Protein AF-A0A924X8D5-F1 (afdb_monomer_lite)

Secondary structure (DSSP, 8-state):
--HHHHT--HHHHHHHHHHHHHHHHHTTTTSSSSBTTB-EEEEEEEEEEEESS---TT-EEEEEEEE-TTS-EEEEEEEEEEEEEEEEE-SS-EEEEEEEEPPPGGG--S--TT-PPPPHHHHHHHHHHHHHHHHGGG--EEEE-TTT-SHHHHHHHHHHT-EE-

Sequence (165 aa):
MADVLDGLDVTTLRDQLSAIIHKAERNKAFRDDTYGTFRVAAIDGWEPFCTYERHCDGCLTRTVKRAADDGTTERVTQYYHRFVVAFLIAPTVDMVLAIEPILSADLRDDDVAEGRHEGELTAALRLIDQLHERYGGLIDALALDGLNACGPVLTKLTAYGYGGF

Foldseek 3Di:
DVVVVVPDDPVVVLVVLLVVVVVCVVVVVCVQFDPHPAKEKEKDKDWPDKDQPDDDQFWDWDWDWDQDPVRDTDTGIMTTWMWIWIWIRTPPDTGTNDIFTFGQLVPDPDPPVPNHTGDPQVRVLVVLVVCCVRPNVVHQAYEYDPVCPDDVNVVSCVVSNHHYD

Radius of gyration: 18.8 Å; chains: 1; bounding box: 47×32×53 Å

pLDDT: mean 87.64, std 10.48, range [45.31, 96.81]

Structure (mmCIF, N/CA/C/O backbone):
data_AF-A0A924X8D5-F1
#
_entry.id   AF-A0A924X8D5-F1
#
loop_
_atom_site.group_PDB
_atom_site.id
_atom_site.type_symbol
_atom_site.label_atom_id
_atom_site.label_alt_id
_atom_site.label_comp_id
_atom_site.label_asym_id
_atom_site.label_entity_id
_atom_site.label_seq_id
_atom_site.pdbx_PDB_ins_code
_atom_site.Cartn_x
_atom_site.Cartn_y
_atom_site.Cartn_z
_atom_site.occupancy
_atom_site.B_iso_or_equiv
_atom_site.auth_seq_id
_atom_site.auth_comp_id
_atom_site.auth_asym_id
_atom_site.auth_atom_id
_atom_site.pdbx_PDB_model_num
ATOM 1 N N . MET A 1 1 ? -26.492 -11.657 -3.256 1.00 45.31 1 MET A N 1
ATOM 2 C CA . MET A 1 1 ? -25.404 -10.832 -3.830 1.00 45.31 1 MET A CA 1
ATOM 3 C C . MET A 1 1 ? -24.149 -10.806 -2.951 1.00 45.31 1 MET A C 1
ATOM 5 O O . MET A 1 1 ? -23.120 -10.422 -3.477 1.00 45.31 1 MET A O 1
ATOM 9 N N . ALA A 1 2 ? -24.206 -11.239 -1.677 1.00 54.25 2 ALA A N 1
ATOM 10 C CA . ALA A 1 2 ? -23.025 -11.388 -0.813 1.00 54.25 2 ALA A CA 1
ATOM 11 C C . ALA A 1 2 ? -22.141 -12.599 -1.205 1.00 54.25 2 ALA A C 1
ATOM 13 O O . ALA A 1 2 ? -20.963 -12.410 -1.470 1.00 54.25 2 ALA A O 1
ATOM 14 N N . ASP A 1 3 ? -22.735 -13.780 -1.436 1.00 55.56 3 ASP A N 1
ATOM 15 C CA . ASP A 1 3 ? -21.996 -15.030 -1.745 1.00 55.56 3 ASP A CA 1
ATOM 16 C C . ASP A 1 3 ? -21.039 -14.979 -2.948 1.00 55.56 3 ASP A C 1
ATOM 18 O O . ASP A 1 3 ? -20.082 -15.743 -3.020 1.00 55.56 3 ASP A O 1
ATOM 22 N N . VAL A 1 4 ? -21.301 -14.119 -3.937 1.00 61.53 4 VAL A N 1
ATOM 23 C CA . VAL A 1 4 ? -20.481 -14.069 -5.160 1.00 61.53 4 VAL A CA 1
ATOM 24 C C . VAL A 1 4 ? -19.165 -13.331 -4.915 1.00 61.53 4 VAL A C 1
ATOM 26 O O . VAL A 1 4 ? -18.162 -13.655 -5.544 1.00 61.53 4 VAL A O 1
ATOM 29 N N . LEU A 1 5 ? -19.164 -12.343 -4.015 1.00 60.97 5 LEU A N 1
ATOM 30 C CA . LEU A 1 5 ? -17.964 -11.569 -3.701 1.00 60.97 5 LEU A CA 1
ATOM 31 C C . LEU A 1 5 ? -17.102 -12.261 -2.641 1.00 60.97 5 LEU A C 1
ATOM 33 O O . LEU A 1 5 ? -15.883 -12.158 -2.713 1.00 60.97 5 LEU A O 1
ATOM 37 N N . ASP A 1 6 ? -17.711 -13.031 -1.734 1.00 66.31 6 ASP A N 1
ATOM 38 C CA . ASP A 1 6 ? -16.991 -13.773 -0.687 1.00 66.31 6 ASP A CA 1
ATOM 39 C C . ASP A 1 6 ? -16.108 -14.905 -1.253 1.00 66.31 6 ASP A C 1
ATOM 41 O O . ASP A 1 6 ? -15.152 -15.332 -0.611 1.00 66.31 6 ASP A O 1
ATOM 45 N N . GLY A 1 7 ? -16.396 -15.376 -2.474 1.00 69.31 7 GLY A N 1
ATOM 46 C CA . GLY A 1 7 ? -15.599 -16.383 -3.183 1.00 69.31 7 GLY A CA 1
ATOM 47 C C . GLY A 1 7 ? -14.499 -15.824 -4.096 1.00 69.31 7 GLY A C 1
ATOM 48 O O . GLY A 1 7 ? -13.818 -16.608 -4.760 1.00 69.31 7 GLY A O 1
ATOM 49 N N . LEU A 1 8 ? -14.340 -14.498 -4.191 1.00 74.25 8 LEU A N 1
ATOM 50 C CA . LEU A 1 8 ? -13.301 -13.895 -5.028 1.00 74.25 8 LEU A CA 1
ATOM 51 C C . LEU A 1 8 ? -11.934 -14.011 -4.354 1.00 74.25 8 LEU A C 1
ATOM 53 O O . LEU A 1 8 ? -11.660 -13.367 -3.345 1.00 74.25 8 LEU A O 1
ATOM 57 N N . ASP A 1 9 ? -11.043 -14.783 -4.970 1.00 83.81 9 ASP A N 1
ATOM 58 C CA . ASP A 1 9 ? -9.637 -14.802 -4.588 1.00 83.81 9 ASP A CA 1
ATOM 59 C C . ASP A 1 9 ? -8.932 -13.525 -5.073 1.00 83.81 9 ASP A C 1
ATOM 61 O O . ASP A 1 9 ? -8.778 -13.268 -6.273 1.00 83.81 9 ASP A O 1
ATOM 65 N N . VAL A 1 10 ? -8.473 -12.727 -4.110 1.00 83.62 10 VAL A N 1
ATOM 66 C CA . VAL A 1 10 ? -7.745 -11.473 -4.343 1.00 83.62 10 VAL A CA 1
ATOM 67 C C . VAL A 1 10 ? -6.445 -11.720 -5.111 1.00 83.62 10 VAL A C 1
ATOM 69 O O . VAL A 1 10 ? -6.030 -10.870 -5.901 1.00 83.62 10 VAL A O 1
ATOM 72 N N . THR A 1 11 ? -5.815 -12.881 -4.928 1.00 86.44 11 THR A N 1
ATOM 73 C CA . THR A 1 11 ? -4.578 -13.241 -5.635 1.00 86.44 11 THR A CA 1
ATOM 74 C C . THR A 1 11 ? -4.848 -13.392 -7.126 1.00 86.44 11 THR A C 1
ATOM 76 O O . THR A 1 11 ? -4.213 -12.723 -7.941 1.00 86.44 11 THR A O 1
ATOM 79 N N . THR A 1 12 ? -5.882 -14.157 -7.483 1.00 88.75 12 THR A N 1
ATOM 80 C CA . THR A 1 12 ? -6.337 -14.309 -8.869 1.00 88.75 12 THR A CA 1
ATOM 81 C C . THR A 1 12 ? -6.688 -12.963 -9.513 1.00 88.75 12 THR A C 1
ATOM 83 O O . THR A 1 12 ? -6.312 -12.712 -10.659 1.00 88.75 12 THR A O 1
ATOM 86 N N . LEU A 1 13 ? -7.373 -12.065 -8.794 1.00 88.88 13 LEU A N 1
ATOM 87 C CA . LEU A 1 13 ? -7.691 -10.726 -9.310 1.00 88.88 13 LEU A CA 1
ATOM 88 C C . LEU A 1 13 ? -6.431 -9.893 -9.589 1.00 88.88 13 LEU A C 1
ATOM 90 O O . LEU A 1 13 ? -6.349 -9.224 -10.622 1.00 88.88 13 LEU A O 1
ATOM 94 N N . ARG A 1 14 ? -5.433 -9.952 -8.701 1.00 89.94 14 ARG A N 1
ATOM 95 C CA .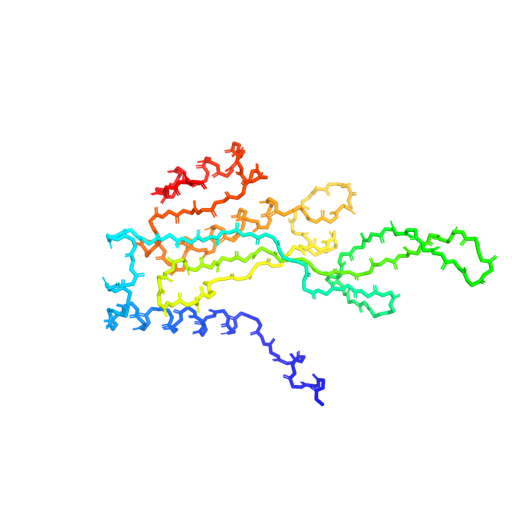 ARG A 1 14 ? -4.142 -9.270 -8.889 1.00 89.94 14 ARG A CA 1
ATOM 96 C C . ARG A 1 14 ? -3.389 -9.807 -10.105 1.00 89.94 14 ARG A C 1
ATOM 98 O O . ARG A 1 14 ? -2.857 -9.017 -10.885 1.00 89.94 14 ARG A O 1
ATOM 105 N N . ASP A 1 15 ? -3.389 -11.120 -10.310 1.00 92.06 15 ASP A N 1
ATOM 106 C CA . ASP A 1 15 ? -2.726 -11.743 -11.460 1.00 92.06 15 ASP A CA 1
ATOM 107 C C . ASP A 1 15 ? -3.412 -11.365 -12.780 1.00 92.06 15 ASP A C 1
ATOM 109 O O . ASP A 1 15 ? -2.749 -11.064 -13.777 1.00 92.06 15 ASP A O 1
ATOM 113 N N . GLN A 1 16 ? -4.746 -11.297 -12.786 1.00 92.62 16 GLN A N 1
ATOM 114 C CA . GLN A 1 16 ? -5.506 -10.828 -13.945 1.00 92.62 16 GLN A CA 1
ATOM 115 C C . GLN A 1 16 ? -5.231 -9.353 -14.260 1.00 92.62 16 GLN A C 1
ATOM 117 O O . GLN A 1 16 ? -5.040 -9.010 -15.431 1.00 92.62 16 GLN A O 1
ATOM 122 N N . LEU A 1 17 ? -5.160 -8.490 -13.242 1.00 92.50 17 LEU A N 1
ATOM 123 C CA . LEU A 1 17 ? -4.793 -7.083 -13.412 1.00 92.50 17 LEU A CA 1
ATOM 124 C C . LEU A 1 17 ? -3.397 -6.949 -14.039 1.00 92.50 17 LEU A C 1
ATOM 126 O O . LEU A 1 17 ? -3.234 -6.259 -15.048 1.00 92.50 17 LEU A O 1
ATOM 130 N N . SER A 1 18 ? -2.412 -7.679 -13.509 1.00 93.12 18 SER A N 1
ATOM 131 C CA . SER A 1 18 ? -1.051 -7.704 -14.057 1.00 93.12 18 SER A CA 1
ATOM 132 C C . SER A 1 18 ? -1.030 -8.183 -15.516 1.00 93.12 18 SER A C 1
ATOM 134 O O . SER A 1 18 ? -0.396 -7.562 -16.376 1.00 93.12 18 SER A O 1
ATOM 136 N N . ALA A 1 19 ? -1.795 -9.228 -15.850 1.00 94.12 19 ALA A N 1
ATOM 137 C CA . ALA A 1 19 ? -1.898 -9.728 -17.220 1.00 94.12 19 ALA A CA 1
ATOM 138 C C . ALA A 1 19 ? -2.475 -8.683 -18.196 1.00 94.12 19 ALA A C 1
ATOM 140 O O . ALA A 1 19 ? -2.010 -8.588 -19.341 1.00 94.12 19 ALA A O 1
ATOM 141 N N . ILE A 1 20 ? -3.458 -7.887 -17.757 1.00 92.94 20 ILE A N 1
ATOM 142 C CA . ILE A 1 20 ? -4.026 -6.776 -18.536 1.00 92.94 20 ILE A CA 1
ATOM 143 C C . ILE A 1 20 ? -2.965 -5.698 -18.777 1.00 92.94 20 ILE A C 1
ATOM 145 O O . ILE A 1 20 ? -2.775 -5.289 -19.925 1.00 92.94 20 ILE A O 1
ATOM 149 N N . ILE A 1 21 ? -2.227 -5.300 -17.740 1.00 91.69 21 ILE A N 1
ATOM 150 C CA . ILE A 1 21 ? -1.170 -4.281 -17.828 1.00 91.69 21 ILE A CA 1
ATOM 151 C C . ILE A 1 21 ? -0.061 -4.722 -18.787 1.00 91.69 21 ILE A C 1
ATOM 153 O O . ILE A 1 21 ? 0.295 -3.991 -19.712 1.00 91.69 21 ILE A O 1
ATOM 157 N N . HIS A 1 22 ? 0.434 -5.956 -18.664 1.00 92.19 22 HIS A N 1
ATOM 158 C CA . HIS A 1 22 ? 1.448 -6.471 -19.587 1.00 92.19 22 HIS A CA 1
ATOM 159 C C . HIS A 1 22 ? 0.943 -6.572 -21.028 1.00 92.19 22 HIS A C 1
ATOM 161 O O . HIS A 1 22 ? 1.712 -6.394 -21.975 1.00 92.19 22 HIS A O 1
ATOM 167 N N . LYS A 1 23 ? -0.345 -6.874 -21.226 1.00 93.06 23 LYS A N 1
ATOM 168 C CA . LYS A 1 23 ? -0.946 -6.864 -22.562 1.00 93.06 23 LYS A CA 1
ATOM 169 C C . LYS A 1 23 ? -1.010 -5.444 -23.129 1.00 93.06 23 LYS A C 1
ATOM 171 O O . LYS A 1 23 ? -0.690 -5.271 -24.303 1.00 93.06 23 LYS A O 1
ATOM 176 N N . ALA A 1 24 ? -1.379 -4.455 -22.317 1.00 89.50 24 ALA A N 1
ATOM 177 C CA . ALA A 1 24 ? -1.373 -3.048 -22.706 1.00 89.50 24 ALA A CA 1
ATOM 178 C C . ALA A 1 24 ? 0.041 -2.579 -23.094 1.00 89.50 24 ALA A C 1
ATOM 180 O O . ALA A 1 24 ? 0.209 -1.979 -24.157 1.00 89.50 24 ALA A O 1
ATOM 181 N N . GLU A 1 25 ? 1.065 -2.969 -22.327 1.00 88.00 25 GLU A N 1
ATOM 182 C CA . GLU A 1 25 ? 2.463 -2.653 -22.647 1.00 88.00 25 GLU A CA 1
ATOM 183 C C . GLU A 1 25 ? 2.912 -3.292 -23.968 1.00 88.00 25 GLU A C 1
ATOM 185 O O . GLU A 1 25 ? 3.448 -2.610 -24.841 1.00 88.00 25 GLU A O 1
ATOM 190 N N . ARG A 1 26 ? 2.626 -4.585 -24.191 1.00 90.31 26 ARG A N 1
ATOM 191 C CA . ARG A 1 26 ? 2.953 -5.255 -25.468 1.00 90.31 26 ARG A CA 1
ATOM 192 C C . ARG A 1 26 ? 2.265 -4.608 -26.670 1.00 90.31 26 ARG A C 1
ATOM 194 O O . ARG A 1 26 ? 2.838 -4.572 -27.758 1.00 90.31 26 ARG A O 1
ATOM 201 N N . ASN A 1 27 ? 1.060 -4.084 -26.468 1.00 90.25 27 ASN A N 1
ATOM 202 C CA . ASN A 1 27 ? 0.307 -3.356 -27.485 1.00 90.25 27 ASN A CA 1
ATOM 203 C C . ASN A 1 27 ? 0.770 -1.901 -27.653 1.00 90.25 27 ASN A C 1
ATOM 205 O O . ASN A 1 27 ? 0.237 -1.206 -28.514 1.00 90.25 27 ASN A O 1
ATOM 209 N N . LYS A 1 28 ? 1.769 -1.457 -26.877 1.00 87.00 28 LYS A N 1
ATOM 210 C CA . LYS A 1 28 ? 2.308 -0.091 -26.876 1.00 87.00 28 LYS A CA 1
ATOM 211 C C . LYS A 1 28 ? 1.263 0.962 -26.505 1.00 87.00 28 LYS A C 1
ATOM 213 O O . LYS A 1 28 ? 1.384 2.105 -26.932 1.00 87.00 28 LYS A O 1
ATOM 218 N N . ALA A 1 29 ? 0.265 0.582 -25.704 1.00 84.81 29 ALA A N 1
ATOM 219 C CA . ALA A 1 29 ? -0.781 1.498 -25.256 1.00 84.81 29 ALA A CA 1
ATOM 220 C C . ALA A 1 29 ? -0.200 2.678 -24.457 1.00 84.81 29 ALA A C 1
ATOM 222 O O . ALA A 1 29 ? -0.708 3.779 -24.550 1.00 84.81 29 ALA A O 1
ATOM 223 N N . PHE A 1 30 ? 0.917 2.475 -23.752 1.00 80.50 30 PHE A N 1
ATOM 224 C CA . PHE A 1 30 ? 1.567 3.508 -22.937 1.00 80.50 30 PHE A CA 1
ATOM 225 C C . PHE A 1 30 ? 2.621 4.335 -23.688 1.00 80.50 30 PHE A C 1
ATOM 227 O O . PHE A 1 30 ? 3.466 4.953 -23.052 1.00 80.50 30 PHE A O 1
ATOM 234 N N . ARG A 1 31 ? 2.683 4.280 -25.025 1.00 75.75 31 ARG A N 1
ATOM 235 C CA . ARG A 1 31 ? 3.754 4.948 -25.791 1.00 75.75 31 ARG A CA 1
ATOM 236 C C . ARG A 1 31 ? 3.530 6.452 -25.948 1.00 75.75 31 ARG A C 1
ATOM 238 O O . ARG A 1 31 ? 4.505 7.197 -25.959 1.00 75.75 31 ARG A O 1
ATOM 245 N N . ASP A 1 32 ? 2.273 6.858 -26.088 1.00 70.19 32 ASP A N 1
ATOM 246 C CA . ASP A 1 32 ? 1.884 8.256 -26.307 1.00 70.19 32 ASP A CA 1
ATOM 2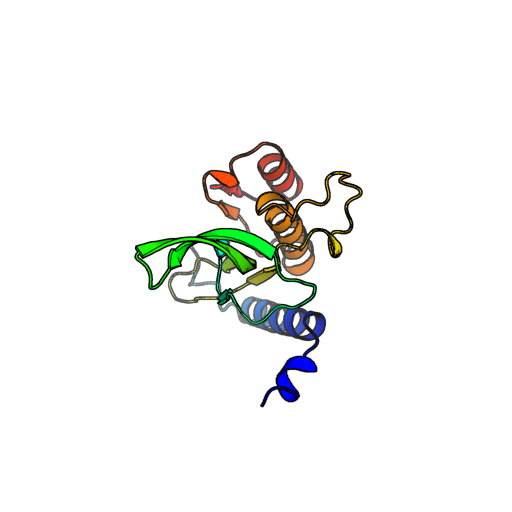47 C C . ASP A 1 32 ? 1.324 8.906 -25.024 1.00 70.19 32 ASP A C 1
ATOM 249 O O . ASP A 1 32 ? 1.134 10.119 -24.972 1.00 70.19 32 ASP A O 1
ATOM 253 N N . ASP A 1 33 ? 1.130 8.101 -23.973 1.00 63.09 33 ASP A N 1
ATOM 254 C CA . ASP A 1 33 ? 0.455 8.463 -22.721 1.00 63.09 33 ASP A CA 1
ATOM 255 C C . ASP A 1 33 ? 1.409 8.576 -21.525 1.00 63.09 33 ASP A C 1
ATOM 257 O O . ASP A 1 33 ? 1.038 8.351 -20.376 1.00 63.09 33 ASP A O 1
ATOM 261 N N . THR A 1 34 ? 2.661 8.932 -21.783 1.00 64.25 34 THR A N 1
ATOM 262 C CA . THR A 1 34 ? 3.691 9.115 -20.756 1.00 64.25 34 THR A CA 1
ATOM 263 C C . THR A 1 34 ? 4.209 10.545 -20.744 1.00 64.25 34 THR A C 1
ATOM 265 O O . THR A 1 34 ? 4.124 11.272 -21.736 1.00 64.25 34 THR A O 1
ATOM 268 N N . TYR A 1 35 ? 4.786 10.971 -19.618 1.00 64.19 35 TYR A N 1
ATOM 269 C CA . TYR A 1 35 ? 5.489 12.253 -19.538 1.00 64.19 35 TYR A CA 1
ATOM 270 C C . TYR A 1 35 ? 6.842 12.128 -20.259 1.00 64.19 35 TYR A C 1
ATOM 272 O O . TYR A 1 35 ? 7.894 11.940 -19.649 1.00 64.19 35 TYR A O 1
ATOM 280 N N . GLY A 1 36 ? 6.813 12.162 -21.593 1.00 70.19 36 GLY A N 1
ATOM 281 C CA . GLY A 1 36 ? 7.967 11.809 -22.421 1.00 70.19 36 GLY A CA 1
ATOM 282 C C . GLY A 1 36 ? 8.200 10.298 -22.413 1.00 70.19 36 GLY A C 1
ATOM 283 O O . GLY A 1 36 ? 7.276 9.541 -22.681 1.00 70.19 36 GLY A O 1
ATOM 284 N N . THR A 1 37 ? 9.418 9.843 -22.111 1.00 69.31 37 THR A N 1
ATOM 285 C CA . THR A 1 37 ? 9.736 8.406 -21.968 1.00 69.31 37 THR A CA 1
ATOM 286 C C . THR A 1 37 ? 9.537 7.870 -20.550 1.00 69.31 37 THR A C 1
ATOM 288 O O . THR A 1 37 ? 9.762 6.685 -20.345 1.00 69.31 37 THR A O 1
ATOM 291 N N . PHE A 1 38 ? 9.159 8.721 -19.587 1.00 81.69 38 PHE A N 1
ATOM 292 C CA . PHE A 1 38 ? 9.060 8.355 -18.173 1.00 81.69 38 PHE A CA 1
ATOM 293 C C . PHE A 1 38 ? 7.642 7.936 -17.780 1.00 81.69 38 PHE A C 1
ATOM 295 O O . PHE A 1 38 ? 6.670 8.663 -18.014 1.00 81.69 38 PHE A O 1
ATOM 302 N N . ARG A 1 39 ? 7.546 6.786 -17.117 1.00 88.19 39 ARG A N 1
ATOM 303 C CA . ARG A 1 39 ? 6.333 6.240 -16.507 1.00 88.19 39 ARG A CA 1
ATOM 304 C C . ARG A 1 39 ? 6.389 6.441 -15.006 1.00 88.19 39 ARG A C 1
ATOM 306 O O . ARG A 1 39 ? 7.271 5.916 -14.324 1.00 88.19 39 ARG A O 1
ATOM 313 N N . VAL A 1 40 ? 5.424 7.200 -14.505 1.00 90.56 40 VAL A N 1
ATOM 314 C CA . VAL A 1 40 ? 5.333 7.560 -13.092 1.00 90.56 40 VAL A CA 1
ATOM 315 C C . VAL A 1 40 ? 4.104 6.907 -12.490 1.00 90.56 40 VAL A C 1
ATOM 317 O O . VAL A 1 40 ? 3.023 6.992 -13.070 1.00 90.56 40 VAL A O 1
ATOM 320 N N . ALA A 1 41 ? 4.254 6.285 -11.324 1.00 93.06 41 ALA A N 1
ATOM 321 C CA . ALA A 1 41 ? 3.119 5.832 -10.532 1.00 93.06 41 ALA A CA 1
ATOM 322 C C . ALA A 1 41 ? 3.003 6.651 -9.241 1.00 93.06 41 ALA A C 1
ATOM 324 O O . ALA A 1 41 ? 3.984 6.833 -8.526 1.00 93.06 41 ALA A O 1
ATOM 325 N N . ALA A 1 42 ? 1.805 7.145 -8.944 1.00 94.56 42 ALA A N 1
ATOM 326 C CA . ALA A 1 42 ? 1.484 7.721 -7.648 1.00 94.56 42 ALA A CA 1
ATOM 327 C C . ALA A 1 42 ? 1.245 6.599 -6.638 1.00 94.56 42 ALA A C 1
ATOM 329 O O . ALA A 1 42 ? 0.579 5.616 -6.971 1.00 94.56 42 ALA A O 1
ATOM 330 N N . ILE A 1 43 ? 1.745 6.762 -5.415 1.00 96.12 43 ILE A N 1
ATOM 331 C CA . ILE A 1 43 ? 1.368 5.917 -4.282 1.00 96.12 43 ILE A CA 1
ATOM 332 C C . ILE A 1 43 ? 0.752 6.799 -3.202 1.00 96.12 43 ILE A C 1
ATOM 334 O O . ILE A 1 43 ? 1.380 7.761 -2.764 1.00 96.12 43 ILE A O 1
ATOM 338 N N . ASP A 1 44 ? -0.464 6.457 -2.779 1.00 94.94 44 ASP A N 1
ATOM 339 C CA . ASP A 1 44 ? -1.194 7.208 -1.755 1.00 94.94 44 ASP A CA 1
ATOM 340 C C . ASP A 1 44 ? -2.082 6.301 -0.888 1.00 94.94 44 ASP A C 1
ATOM 342 O O . ASP A 1 44 ? -2.517 5.221 -1.311 1.00 94.94 44 ASP A O 1
ATOM 346 N N . GLY A 1 45 ? -2.346 6.751 0.338 1.00 94.50 45 GLY A N 1
ATOM 347 C CA . GLY A 1 45 ? -3.202 6.091 1.311 1.00 94.50 45 GLY A CA 1
ATOM 348 C C . GLY A 1 45 ? -4.676 6.473 1.154 1.00 94.50 45 GLY A C 1
ATOM 349 O O . GLY A 1 45 ? -5.055 7.637 1.228 1.00 94.50 45 GLY A O 1
ATOM 350 N N . TRP A 1 46 ? -5.560 5.482 1.063 1.00 94.12 46 TRP A N 1
ATOM 351 C CA . TRP A 1 46 ? -6.998 5.674 0.874 1.00 94.12 46 TRP A CA 1
ATOM 352 C C . TRP A 1 46 ? -7.832 4.938 1.933 1.00 94.12 46 TRP A C 1
ATOM 354 O O . TRP A 1 46 ? -7.591 3.766 2.217 1.00 94.12 46 TRP A O 1
ATOM 364 N N . GLU A 1 47 ? -8.834 5.612 2.517 1.00 94.44 47 GLU A N 1
ATOM 365 C CA . GLU A 1 47 ? -9.844 5.029 3.425 1.00 94.44 47 GLU A CA 1
ATOM 366 C C . GLU A 1 47 ? -11.207 4.943 2.710 1.00 94.44 47 GLU A C 1
ATOM 368 O O . GLU A 1 47 ? -11.999 5.884 2.780 1.00 94.44 47 GLU A O 1
ATOM 373 N N . PRO A 1 48 ? -11.504 3.847 1.994 1.00 89.31 48 PRO A N 1
ATOM 374 C CA . PRO A 1 48 ? -12.757 3.722 1.249 1.00 89.31 48 PRO A CA 1
ATOM 375 C C . PRO A 1 48 ? -13.997 3.517 2.122 1.00 89.31 48 PRO A C 1
ATOM 377 O O . PRO A 1 48 ? -15.101 3.858 1.699 1.00 89.31 48 PRO A O 1
ATOM 380 N N . PHE A 1 49 ? -13.854 2.920 3.309 1.00 87.50 49 PHE A N 1
ATOM 381 C CA . PHE A 1 49 ? -14.999 2.583 4.150 1.00 87.50 49 PHE A CA 1
ATOM 382 C C . PHE A 1 49 ? -14.693 2.641 5.645 1.00 87.50 49 PHE A C 1
ATOM 384 O O . PHE A 1 49 ? -13.640 2.209 6.115 1.00 87.50 49 PHE A O 1
ATOM 391 N N . CYS A 1 50 ? -15.685 3.128 6.392 1.00 93.38 50 CYS A N 1
ATOM 392 C CA . CYS A 1 50 ? -15.736 3.097 7.845 1.00 93.38 50 CYS A CA 1
ATOM 393 C C . CYS A 1 50 ? -17.173 2.818 8.315 1.00 93.38 50 CYS A C 1
ATOM 395 O O . CYS A 1 50 ? -18.145 3.193 7.657 1.00 93.38 50 CYS A O 1
ATOM 397 N N . THR A 1 51 ? -17.322 2.129 9.442 1.00 93.88 51 THR A N 1
ATOM 398 C CA . THR A 1 51 ? -18.613 1.701 9.991 1.00 93.88 51 THR A CA 1
ATOM 399 C C . THR A 1 51 ? -18.536 1.555 11.509 1.00 93.88 51 THR A C 1
ATOM 401 O O . THR A 1 51 ? -17.458 1.420 12.087 1.00 93.88 51 THR A O 1
ATOM 404 N N . TYR A 1 52 ? -19.691 1.613 12.163 1.00 93.19 52 TYR A N 1
ATOM 405 C CA . TYR A 1 52 ? -19.832 1.437 13.611 1.00 93.19 52 TYR A CA 1
ATOM 406 C C . TYR A 1 52 ? -20.452 0.085 13.983 1.00 93.19 52 TYR A C 1
ATOM 408 O O . TYR A 1 52 ? -20.468 -0.272 15.154 1.00 93.19 52 TYR A O 1
ATOM 416 N N . GLU A 1 53 ? -20.974 -0.656 13.000 1.00 90.25 53 GLU A N 1
ATOM 417 C CA . GLU A 1 53 ? -21.797 -1.846 13.250 1.00 90.25 53 GLU A CA 1
ATOM 418 C C . GLU A 1 53 ? -21.153 -3.135 12.741 1.00 90.25 53 GLU A C 1
ATOM 420 O O . GLU A 1 53 ? -21.110 -4.135 13.452 1.00 90.25 53 GLU A O 1
ATOM 425 N N . ARG A 1 54 ? -20.675 -3.135 11.491 1.00 88.50 54 ARG A N 1
ATOM 426 C CA . ARG A 1 54 ? -20.149 -4.341 10.837 1.00 88.50 54 ARG A CA 1
ATOM 427 C C . ARG A 1 54 ? -18.634 -4.391 10.970 1.00 88.50 54 ARG A C 1
ATOM 429 O O . ARG A 1 54 ? -17.976 -3.381 10.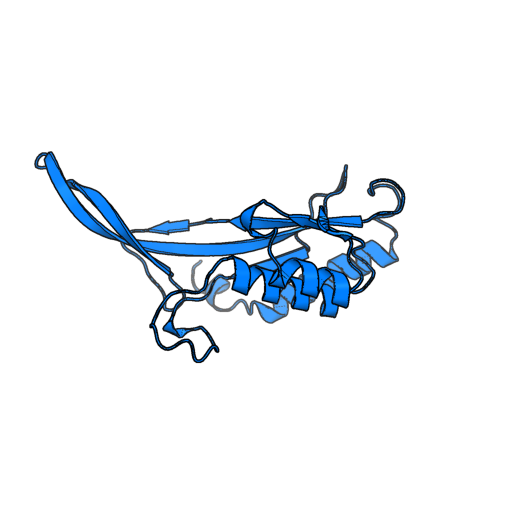763 1.00 88.50 54 ARG A O 1
ATOM 436 N N . HIS A 1 55 ? -18.083 -5.564 11.252 1.00 91.06 55 HIS A N 1
ATOM 437 C CA . HIS A 1 55 ? -16.639 -5.765 11.309 1.00 91.06 55 HIS A CA 1
ATOM 438 C C . HIS A 1 55 ? -16.248 -7.117 10.703 1.00 91.06 55 HIS A C 1
ATOM 440 O O . HIS A 1 55 ? -17.079 -8.017 10.579 1.00 91.06 55 HIS A O 1
ATOM 446 N N . CYS A 1 56 ? -14.978 -7.240 10.329 1.00 89.75 56 CYS A N 1
ATOM 447 C CA . CYS A 1 56 ? -14.319 -8.487 9.956 1.00 89.75 56 CYS A CA 1
ATOM 448 C C . CYS A 1 56 ? -12.926 -8.533 10.599 1.00 89.75 56 CYS A C 1
ATOM 450 O O . CYS A 1 56 ? -12.470 -7.536 11.163 1.00 89.75 56 CYS A O 1
ATOM 452 N N . ASP A 1 57 ? -12.239 -9.665 10.484 1.00 88.62 57 ASP A N 1
ATOM 453 C CA . ASP A 1 57 ? -10.926 -9.879 11.114 1.00 88.62 57 ASP A CA 1
ATOM 454 C C . ASP A 1 57 ? -9.837 -8.927 10.575 1.00 88.62 57 ASP A C 1
ATOM 456 O O . ASP A 1 57 ? -8.855 -8.618 11.250 1.00 88.62 57 ASP A O 1
ATOM 460 N N . GLY A 1 58 ? -10.034 -8.395 9.364 1.00 89.56 58 GLY A N 1
ATOM 461 C CA . GLY A 1 58 ? -9.141 -7.408 8.754 1.00 89.56 58 GLY A CA 1
ATOM 462 C C . GLY A 1 58 ? -9.430 -5.952 9.117 1.00 89.56 58 GLY A C 1
ATOM 463 O O . 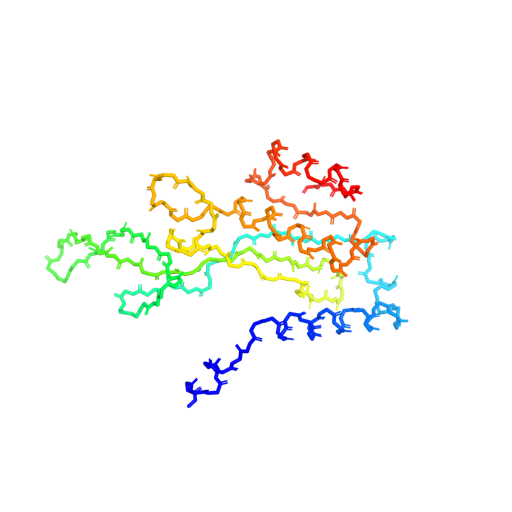GLY A 1 58 ? -8.717 -5.071 8.638 1.00 89.56 58 GLY A O 1
ATOM 464 N N . CYS A 1 59 ? -10.465 -5.666 9.910 1.00 93.50 59 CYS A N 1
ATOM 465 C CA . CYS A 1 59 ? -10.805 -4.292 10.268 1.00 93.50 59 CYS A CA 1
ATOM 466 C C . CYS A 1 59 ? -9.719 -3.647 11.136 1.00 93.50 59 CYS A C 1
ATOM 468 O O . CYS A 1 59 ? -9.299 -4.178 12.164 1.00 93.50 59 CYS A O 1
ATOM 470 N N . LEU A 1 60 ? -9.346 -2.427 10.765 1.00 94.25 60 LEU A N 1
ATOM 471 C CA . LEU A 1 60 ? -8.651 -1.502 11.646 1.00 94.25 60 LEU A CA 1
ATOM 472 C C . LEU A 1 60 ? -9.664 -0.891 12.617 1.00 94.25 60 LEU A C 1
ATOM 474 O O . LEU A 1 60 ? -10.841 -0.716 12.284 1.00 94.25 60 LEU A O 1
ATOM 478 N N . THR A 1 61 ? -9.211 -0.535 13.815 1.00 94.56 61 THR A N 1
ATOM 479 C CA . THR A 1 61 ? -10.069 0.039 14.855 1.00 94.56 61 THR A CA 1
ATOM 480 C C . THR A 1 61 ? -9.540 1.379 15.345 1.00 94.56 61 THR A C 1
ATOM 482 O O . THR A 1 61 ? -8.338 1.582 15.523 1.00 94.56 61 THR A O 1
ATOM 485 N N . ARG A 1 62 ? -10.454 2.330 15.557 1.00 93.69 62 ARG A N 1
ATOM 486 C CA . ARG A 1 62 ? -10.161 3.609 16.217 1.00 93.69 62 ARG A CA 1
ATOM 487 C C . ARG A 1 62 ? -11.297 4.003 17.146 1.00 93.69 62 ARG A C 1
ATOM 489 O O . ARG A 1 62 ? -12.463 3.742 16.861 1.00 93.69 62 ARG A O 1
ATOM 496 N N . THR A 1 63 ? -10.975 4.670 18.251 1.00 94.31 63 THR A N 1
ATOM 497 C CA . THR A 1 63 ? -11.995 5.255 19.131 1.00 94.31 63 THR A CA 1
ATOM 498 C C . THR A 1 63 ? -12.303 6.678 18.690 1.00 94.31 63 THR A C 1
ATOM 500 O O . THR A 1 63 ? -11.423 7.540 18.737 1.00 94.31 63 THR A O 1
ATOM 503 N N . VAL A 1 64 ? -13.555 6.947 18.331 1.00 93.62 64 VAL A N 1
ATOM 504 C CA . VAL A 1 64 ? -14.025 8.291 17.975 1.00 93.62 64 VAL A CA 1
ATOM 505 C C . VAL A 1 64 ? -14.987 8.828 19.029 1.00 93.62 64 VAL A C 1
ATOM 507 O O . VAL A 1 64 ? -15.611 8.073 19.776 1.00 93.62 64 VAL A O 1
ATOM 510 N N . LYS A 1 65 ? -15.078 10.155 19.118 1.00 92.44 65 LYS A N 1
ATOM 511 C CA . LYS A 1 65 ? -16.062 10.842 19.959 1.00 92.44 65 LYS A CA 1
ATOM 512 C C . LYS A 1 65 ? -17.297 11.144 19.118 1.00 92.44 65 LYS A C 1
ATOM 514 O O . LYS A 1 65 ? -17.162 11.758 18.061 1.00 92.44 65 LYS A O 1
ATOM 519 N N . ARG A 1 66 ? -18.474 10.747 19.592 1.00 86.88 66 ARG A N 1
ATOM 520 C CA . ARG A 1 66 ? -19.762 10.972 18.928 1.00 86.88 66 ARG A CA 1
ATOM 521 C C . ARG A 1 66 ? -20.708 11.701 19.879 1.00 86.88 66 ARG A C 1
ATOM 523 O O . ARG A 1 66 ? -20.678 11.462 21.082 1.00 86.88 66 ARG A O 1
ATOM 530 N N . ALA A 1 67 ? -21.504 12.622 19.343 1.00 86.50 67 ALA A N 1
ATOM 531 C CA . ALA A 1 67 ? -22.580 13.242 20.105 1.00 86.50 67 ALA A CA 1
ATOM 532 C C . ALA A 1 67 ? -23.727 12.235 20.251 1.00 86.50 67 ALA A C 1
ATOM 534 O O . ALA A 1 67 ? -24.193 11.692 19.248 1.00 86.50 67 ALA A O 1
ATOM 535 N N . ALA A 1 68 ? -24.136 11.981 21.486 1.00 82.81 68 ALA A N 1
ATOM 536 C CA . ALA A 1 68 ? -25.304 11.182 21.809 1.00 82.81 68 ALA A CA 1
ATOM 537 C C . ALA A 1 68 ? -26.580 12.034 21.715 1.00 82.81 68 ALA A C 1
ATOM 539 O O . ALA A 1 68 ? -26.533 13.268 21.760 1.00 82.81 68 ALA A O 1
ATOM 540 N N . ASP A 1 69 ? -27.729 11.366 21.607 1.00 84.38 69 ASP A N 1
ATOM 541 C CA . ASP A 1 69 ? -29.040 12.015 21.456 1.00 84.38 69 ASP A CA 1
ATOM 542 C C . ASP A 1 69 ? -29.423 12.879 22.674 1.00 84.38 69 ASP A C 1
ATOM 544 O O . ASP A 1 69 ? -30.237 13.795 22.566 1.00 84.38 69 ASP A O 1
ATOM 548 N N . ASP A 1 70 ? -28.806 12.625 23.831 1.00 86.69 70 ASP A N 1
ATOM 549 C CA . ASP A 1 70 ? -28.962 13.395 25.070 1.00 86.69 70 ASP A CA 1
ATOM 550 C C . ASP A 1 70 ? -28.028 14.623 25.162 1.00 86.69 70 ASP A C 1
ATOM 552 O O . ASP A 1 70 ? -28.005 15.320 26.178 1.00 86.69 70 ASP A O 1
ATOM 556 N N . GLY A 1 71 ? -27.259 14.905 24.104 1.00 82.38 71 GLY A N 1
ATOM 557 C CA . GLY A 1 71 ? -26.300 16.008 24.037 1.00 82.38 71 GLY A CA 1
ATOM 558 C C . GLY A 1 71 ? -24.956 15.724 24.716 1.00 82.38 71 GLY A C 1
ATOM 559 O O . GLY A 1 71 ? -24.089 16.603 24.734 1.00 82.38 71 GLY A O 1
ATOM 560 N N . THR A 1 72 ? -24.745 14.523 25.261 1.00 87.75 72 THR A N 1
ATOM 561 C CA . THR A 1 72 ? -23.451 14.113 25.821 1.00 87.75 72 THR A CA 1
ATOM 562 C C . THR A 1 72 ? -22.496 13.613 24.732 1.00 87.75 72 THR A C 1
ATOM 564 O O . THR A 1 72 ? -22.871 13.410 23.578 1.00 87.75 72 THR A O 1
ATOM 567 N N . THR A 1 73 ? -21.208 13.472 25.061 1.00 88.56 73 THR A N 1
ATOM 568 C CA . THR A 1 73 ? -20.215 12.890 24.146 1.00 88.56 73 THR A CA 1
ATOM 569 C C . THR A 1 73 ? -19.895 11.465 24.571 1.00 88.56 73 THR A C 1
ATOM 571 O O . THR A 1 73 ? -19.294 11.256 25.626 1.00 88.56 73 THR A O 1
ATOM 574 N N . GLU A 1 74 ? -20.221 10.500 23.721 1.00 91.44 74 GLU A N 1
ATOM 575 C CA . GLU A 1 74 ? -19.851 9.098 23.891 1.00 91.44 74 GLU A CA 1
ATOM 576 C C . GLU A 1 74 ? -18.563 8.764 23.126 1.00 91.44 74 GLU A C 1
ATOM 578 O O . GLU A 1 74 ? -18.221 9.382 22.112 1.00 91.44 74 GLU A O 1
ATOM 583 N N . ARG A 1 75 ? -17.811 7.782 23.632 1.00 92.62 75 ARG A N 1
ATOM 584 C CA . ARG A 1 75 ? -16.664 7.199 22.929 1.00 92.62 75 ARG A CA 1
ATOM 585 C C . ARG A 1 75 ? -17.113 5.890 22.304 1.00 92.62 75 ARG A C 1
ATOM 587 O O . ARG A 1 75 ? -17.471 4.973 23.033 1.00 92.62 75 ARG A O 1
ATOM 594 N N . VAL A 1 76 ? -17.047 5.803 20.982 1.00 93.12 76 VAL A N 1
ATOM 595 C CA . VAL A 1 76 ? -17.465 4.615 20.231 1.00 93.12 76 VAL A CA 1
ATOM 596 C C . VAL A 1 76 ? -16.308 4.069 19.408 1.00 93.12 76 VAL A C 1
ATOM 598 O O . VAL A 1 76 ? -15.449 4.821 18.933 1.00 93.12 76 VAL A O 1
ATOM 601 N N . THR A 1 77 ? -16.269 2.749 19.260 1.00 94.75 77 THR A N 1
ATOM 602 C CA . THR A 1 77 ? -15.319 2.084 18.369 1.00 94.75 77 THR A CA 1
ATOM 603 C C . THR A 1 77 ? -15.827 2.193 16.940 1.00 94.75 77 THR A C 1
ATOM 605 O O . THR A 1 77 ? -16.984 1.893 16.659 1.00 94.75 77 THR A O 1
ATOM 608 N N . GLN A 1 78 ? -14.955 2.637 16.043 1.00 95.06 78 GLN A N 1
ATOM 609 C CA . GLN A 1 78 ? -15.199 2.655 14.611 1.00 95.06 78 GLN A CA 1
ATOM 610 C C . GLN A 1 78 ? -14.269 1.646 13.941 1.00 95.06 78 GLN A C 1
ATOM 612 O O . GLN A 1 78 ? -13.059 1.653 14.188 1.00 95.06 78 GLN A O 1
ATOM 617 N N . TYR A 1 79 ? -14.851 0.814 13.085 1.00 95.88 79 TYR A N 1
ATOM 618 C CA . TYR A 1 79 ? -14.156 -0.159 12.254 1.00 95.88 79 TYR A CA 1
ATOM 619 C C . TYR A 1 79 ? -13.962 0.428 10.862 1.00 95.88 79 TYR A C 1
ATOM 621 O O . TYR A 1 79 ? -14.872 1.054 10.312 1.00 95.88 79 TYR A O 1
ATOM 629 N N . TYR A 1 80 ? -12.778 0.270 10.290 1.00 95.19 80 TYR A N 1
ATOM 630 C CA . TYR A 1 80 ? -12.458 0.842 8.986 1.00 95.19 80 TYR A CA 1
ATOM 631 C C . TYR A 1 80 ? -11.379 0.025 8.281 1.00 95.19 80 TYR A C 1
ATOM 633 O O . TYR A 1 80 ? -10.679 -0.768 8.907 1.00 95.19 80 TYR A O 1
ATOM 641 N N . HIS A 1 81 ? -11.237 0.223 6.974 1.00 94.38 81 HIS A N 1
ATOM 642 C CA . HIS A 1 81 ? -10.101 -0.303 6.223 1.00 94.38 81 HIS A CA 1
ATOM 643 C C . HIS A 1 81 ? -9.420 0.819 5.468 1.00 94.38 81 HIS A C 1
ATOM 645 O O . HIS A 1 81 ? -10.067 1.718 4.929 1.00 94.38 81 HIS A O 1
ATOM 651 N N . ARG A 1 82 ? -8.097 0.724 5.415 1.00 95.44 82 ARG A N 1
ATOM 652 C CA . ARG A 1 82 ? -7.253 1.599 4.617 1.00 95.44 82 ARG A CA 1
ATOM 653 C C . ARG A 1 82 ? -6.393 0.766 3.694 1.00 95.44 82 ARG A C 1
ATOM 655 O O . ARG A 1 82 ? -6.045 -0.371 4.007 1.00 95.44 82 ARG A O 1
ATOM 662 N N . PHE A 1 83 ? -6.059 1.363 2.568 1.00 95.69 83 PHE A N 1
ATOM 663 C CA . PHE A 1 83 ? -5.240 0.761 1.537 1.00 95.69 83 PHE A CA 1
ATOM 664 C C . PHE A 1 83 ? -4.186 1.761 1.111 1.00 95.69 83 PHE A C 1
ATOM 666 O O . PHE A 1 83 ? -4.420 2.964 1.164 1.00 95.69 83 PHE A O 1
ATOM 673 N N . VAL A 1 84 ? -3.058 1.255 0.649 1.00 96.69 84 VAL A N 1
ATOM 674 C CA . VAL A 1 84 ? -2.116 2.019 -0.149 1.00 96.69 84 VAL A CA 1
ATOM 675 C C . VAL A 1 84 ? -2.338 1.611 -1.600 1.00 96.69 84 VAL A C 1
ATOM 677 O O . VAL A 1 84 ? -2.377 0.420 -1.922 1.00 96.69 84 VAL A O 1
ATOM 680 N N . VAL A 1 85 ? -2.555 2.587 -2.472 1.00 96.25 85 VAL A N 1
ATOM 681 C CA . VAL A 1 85 ? -2.903 2.355 -3.876 1.00 96.25 85 VAL A CA 1
ATOM 682 C C . VAL A 1 85 ? -1.783 2.873 -4.757 1.00 96.25 85 VAL A C 1
ATOM 684 O O . VAL A 1 85 ? -1.335 3.999 -4.576 1.00 96.25 85 VAL A O 1
ATOM 687 N N . ALA A 1 86 ? -1.367 2.061 -5.727 1.00 95.81 86 ALA A N 1
ATOM 688 C CA . ALA A 1 86 ? -0.456 2.469 -6.783 1.00 95.81 86 ALA A CA 1
ATOM 689 C C . ALA A 1 86 ? -1.240 2.749 -8.062 1.00 95.81 86 ALA A C 1
ATOM 691 O O . ALA A 1 86 ? -1.932 1.866 -8.582 1.00 95.81 86 ALA A O 1
ATOM 692 N N . PHE A 1 87 ? -1.106 3.958 -8.587 1.00 93.69 87 PHE A N 1
ATOM 693 C CA . PHE A 1 87 ? -1.843 4.422 -9.754 1.00 93.69 87 PHE A CA 1
ATOM 694 C C . PHE A 1 87 ? -0.890 4.964 -10.814 1.00 93.69 87 PHE A C 1
ATOM 696 O O . PHE A 1 87 ? -0.060 5.818 -10.517 1.00 93.69 87 PHE A O 1
ATOM 703 N N . LEU A 1 88 ? -0.994 4.479 -12.050 1.00 91.25 88 LEU A N 1
ATOM 704 C CA . LEU A 1 88 ? -0.197 4.989 -13.162 1.00 91.25 88 LEU A CA 1
ATOM 705 C C . LEU A 1 88 ? -0.677 6.395 -13.531 1.00 91.25 88 LEU A C 1
ATOM 707 O O . LEU A 1 88 ? -1.842 6.582 -13.870 1.00 91.25 88 LEU A O 1
ATOM 711 N N . ILE A 1 89 ? 0.228 7.371 -13.498 1.00 87.44 89 ILE A N 1
ATOM 712 C CA . ILE A 1 89 ? -0.066 8.741 -13.912 1.00 87.44 89 ILE A CA 1
ATOM 713 C C . ILE A 1 89 ? 0.179 8.844 -15.417 1.00 87.44 89 ILE A C 1
ATOM 715 O O . ILE A 1 89 ? 1.326 8.891 -15.870 1.00 87.44 89 ILE A O 1
ATOM 719 N N . ALA A 1 90 ? -0.903 8.887 -16.188 1.00 80.31 90 ALA A N 1
ATOM 720 C CA . ALA A 1 90 ? -0.870 9.024 -17.637 1.00 80.31 90 ALA A CA 1
ATOM 721 C C . ALA A 1 90 ? -1.945 10.025 -18.104 1.00 80.31 90 ALA A C 1
ATOM 723 O O . ALA A 1 90 ? -3.038 10.042 -17.542 1.00 80.31 90 ALA A O 1
ATOM 724 N N . PRO A 1 91 ? -1.693 10.858 -19.135 1.00 76.38 91 PRO A N 1
ATOM 725 C CA . PRO A 1 91 ? -2.641 11.893 -19.558 1.00 76.38 91 PRO A CA 1
ATOM 726 C C . PRO A 1 91 ? -4.000 11.374 -20.037 1.00 76.38 91 PRO A C 1
ATOM 728 O O . PRO A 1 91 ? -4.982 12.111 -19.969 1.00 76.38 91 PRO A O 1
ATOM 731 N N . THR A 1 92 ? -4.062 10.149 -20.564 1.00 75.25 92 THR A N 1
ATOM 732 C CA . THR A 1 92 ? -5.297 9.594 -21.143 1.00 75.25 92 THR A CA 1
ATOM 733 C C . THR A 1 92 ? -5.710 8.249 -20.543 1.00 75.25 92 THR A C 1
ATOM 735 O O . THR A 1 92 ? -6.754 7.709 -20.916 1.00 75.25 92 THR A O 1
ATOM 738 N N . VAL A 1 93 ? -4.929 7.715 -19.596 1.00 73.38 93 VAL A N 1
ATOM 739 C CA . VAL A 1 93 ? -5.169 6.401 -18.993 1.00 73.38 93 VAL A CA 1
ATOM 740 C C . VAL A 1 93 ? -5.141 6.499 -17.475 1.00 73.38 93 VAL A C 1
ATOM 742 O O . VAL A 1 93 ? -4.098 6.701 -16.865 1.00 73.38 93 VAL A O 1
ATOM 745 N N . ASP A 1 94 ? -6.298 6.248 -16.878 1.00 76.81 94 ASP A N 1
ATOM 746 C CA . ASP A 1 94 ? -6.465 6.085 -15.442 1.00 76.81 94 ASP A CA 1
ATOM 747 C C . ASP A 1 94 ? -6.361 4.597 -15.088 1.00 76.81 94 ASP A C 1
ATOM 749 O O . ASP A 1 94 ? -7.274 3.816 -15.375 1.00 76.81 94 ASP A O 1
ATOM 753 N N . MET A 1 95 ? -5.237 4.170 -14.503 1.00 87.19 95 MET A N 1
ATOM 754 C CA . MET A 1 95 ? -4.984 2.748 -14.256 1.00 87.19 95 MET A CA 1
ATOM 755 C C . MET A 1 95 ? -4.393 2.476 -12.877 1.00 87.19 95 MET A C 1
ATOM 757 O O . MET A 1 95 ? -3.278 2.878 -12.557 1.00 87.19 95 MET A O 1
ATOM 761 N N . VAL A 1 96 ? -5.122 1.686 -12.088 1.00 92.81 96 VAL A N 1
ATOM 762 C CA . VAL A 1 96 ? -4.609 1.100 -10.846 1.00 92.81 96 VAL A CA 1
ATOM 763 C C . VAL A 1 96 ? -3.639 -0.026 -11.194 1.00 92.81 96 VAL A C 1
ATOM 765 O O . VAL A 1 96 ? -3.992 -0.950 -11.923 1.00 92.81 96 VAL A O 1
ATOM 768 N N . LEU A 1 97 ? -2.424 0.038 -10.654 1.00 93.88 97 LEU A N 1
ATOM 769 C CA . LEU A 1 97 ? -1.385 -0.976 -10.844 1.00 93.88 97 LEU A CA 1
ATOM 770 C C . LEU A 1 97 ? -1.433 -2.047 -9.757 1.00 93.88 97 LEU A C 1
ATOM 772 O O . LEU A 1 97 ? -1.221 -3.228 -10.036 1.00 93.88 97 LEU A O 1
ATOM 776 N N . ALA A 1 98 ? -1.698 -1.630 -8.520 1.00 95.06 98 ALA A N 1
ATOM 777 C CA . ALA A 1 98 ? -1.834 -2.510 -7.372 1.00 95.06 98 ALA A CA 1
ATOM 778 C C . ALA A 1 98 ? -2.536 -1.789 -6.212 1.00 95.06 98 ALA A C 1
ATOM 780 O O . ALA A 1 98 ? -2.527 -0.561 -6.116 1.00 95.06 98 ALA A O 1
ATOM 781 N N . ILE A 1 99 ? -3.149 -2.581 -5.334 1.00 94.44 99 ILE A N 1
ATOM 782 C CA . ILE A 1 99 ? -3.786 -2.133 -4.095 1.00 94.44 99 ILE A CA 1
ATOM 783 C C . ILE A 1 99 ? -3.267 -3.032 -2.982 1.00 94.44 99 ILE A C 1
ATOM 785 O O . ILE A 1 99 ? -3.369 -4.263 -3.077 1.00 94.44 99 ILE A O 1
ATOM 789 N N . GLU A 1 100 ? -2.753 -2.412 -1.927 1.00 94.38 100 GLU A N 1
ATOM 790 C CA . GLU A 1 100 ? -2.230 -3.110 -0.763 1.00 94.38 100 GLU A CA 1
ATOM 791 C C . GLU A 1 100 ? -2.998 -2.713 0.502 1.00 94.38 100 GLU A C 1
ATOM 793 O O . GLU A 1 100 ? -3.027 -1.531 0.849 1.00 94.38 100 GLU A O 1
ATOM 798 N N . PRO A 1 101 ? -3.669 -3.658 1.187 1.00 93.81 101 PRO A N 1
ATOM 799 C CA . PRO A 1 101 ? -4.346 -3.360 2.442 1.00 93.81 101 PRO A CA 1
ATOM 800 C C . PRO A 1 101 ? -3.348 -3.027 3.551 1.00 93.81 101 PRO A C 1
ATOM 802 O O . PRO A 1 101 ? -2.284 -3.635 3.656 1.00 93.81 101 PRO A O 1
ATOM 805 N N . ILE A 1 102 ? -3.747 -2.101 4.422 1.00 94.75 102 ILE A N 1
ATOM 806 C CA . ILE A 1 102 ? -3.128 -1.924 5.735 1.00 94.75 102 ILE A CA 1
ATOM 807 C C . ILE A 1 102 ? -3.705 -2.993 6.665 1.00 94.75 102 ILE A C 1
ATOM 809 O O . ILE A 1 102 ? -4.926 -3.093 6.815 1.00 94.75 102 ILE A O 1
ATOM 813 N N . LEU A 1 103 ? -2.833 -3.790 7.277 1.00 93.44 103 LEU A N 1
ATOM 814 C CA . LEU A 1 103 ? -3.230 -4.960 8.058 1.00 93.44 103 LEU A CA 1
ATOM 815 C C . LEU A 1 103 ? -3.594 -4.617 9.512 1.00 93.44 103 LEU A C 1
ATOM 817 O O . LEU A 1 103 ? -2.989 -3.753 10.160 1.00 93.44 103 LEU A O 1
ATOM 821 N N . SER A 1 104 ? -4.601 -5.318 10.043 1.00 92.00 104 SER A N 1
ATOM 822 C CA . SER A 1 104 ? -4.937 -5.285 11.470 1.00 92.00 104 SER A CA 1
ATOM 823 C C . SER A 1 104 ? -3.813 -5.924 12.295 1.00 92.00 104 SER A C 1
ATOM 825 O O . SER A 1 104 ? -2.943 -6.594 11.752 1.00 92.00 104 SER A O 1
ATOM 827 N N . ALA A 1 105 ? -3.798 -5.705 13.614 1.00 88.56 105 ALA A N 1
ATOM 828 C CA . ALA A 1 105 ? -2.700 -6.193 14.455 1.00 88.56 105 ALA A CA 1
ATOM 829 C C . ALA A 1 105 ? -2.578 -7.726 14.407 1.00 88.56 105 ALA A C 1
ATOM 831 O O . ALA A 1 105 ? -1.473 -8.250 14.445 1.00 88.56 105 ALA A O 1
ATOM 832 N N . ASP A 1 106 ? -3.714 -8.411 14.264 1.00 85.81 106 ASP A N 1
ATOM 833 C CA . ASP A 1 106 ? -3.809 -9.870 14.245 1.00 85.81 106 ASP A CA 1
ATOM 834 C C . ASP A 1 106 ? -3.412 -10.492 12.897 1.00 85.81 106 ASP A C 1
ATOM 836 O O . ASP A 1 106 ? -3.149 -11.688 12.829 1.00 85.81 106 ASP A O 1
ATOM 840 N N . LEU A 1 107 ? -3.393 -9.696 11.820 1.00 86.94 107 LEU A N 1
ATOM 841 C CA . LEU A 1 107 ? -3.082 -10.157 10.462 1.00 86.94 107 LEU A CA 1
ATOM 842 C C . LEU A 1 107 ? -1.691 -9.737 9.978 1.00 86.94 107 LEU A C 1
ATOM 844 O O . LEU A 1 107 ? -1.332 -10.031 8.840 1.00 86.94 107 LEU A O 1
ATOM 848 N N . ARG A 1 108 ? -0.920 -9.016 10.795 1.00 83.00 108 ARG A N 1
ATOM 849 C CA . ARG A 1 108 ? 0.464 -8.675 10.463 1.00 83.00 108 ARG A CA 1
ATOM 850 C C . ARG A 1 108 ? 1.371 -9.867 10.738 1.00 83.00 108 ARG A C 1
ATOM 852 O O . ARG A 1 108 ? 1.308 -10.462 11.805 1.00 83.00 108 ARG A O 1
ATOM 859 N N . ASP A 1 109 ? 2.280 -10.123 9.807 1.00 73.94 109 ASP A N 1
ATOM 860 C CA . ASP A 1 109 ? 3.336 -11.132 9.950 1.00 73.94 109 ASP A CA 1
ATOM 861 C C . ASP A 1 109 ? 4.601 -10.585 10.645 1.00 73.94 109 ASP A C 1
ATOM 863 O O . ASP A 1 109 ? 5.653 -11.223 10.612 1.00 73.94 109 ASP A O 1
ATOM 867 N N . ASP A 1 110 ? 4.549 -9.388 11.244 1.00 70.25 110 ASP A N 1
ATOM 868 C CA . ASP A 1 110 ? 5.688 -8.815 11.959 1.00 70.25 110 ASP A CA 1
ATOM 869 C C . ASP A 1 110 ? 5.596 -9.043 13.477 1.00 70.25 110 ASP A C 1
ATOM 871 O O . ASP A 1 110 ? 4.569 -8.806 14.106 1.00 70.25 110 ASP A O 1
ATOM 875 N N . ASP A 1 111 ? 6.705 -9.476 14.092 1.00 59.50 111 ASP A N 1
ATOM 876 C CA . ASP A 1 111 ? 6.847 -9.707 15.545 1.00 59.50 111 ASP A CA 1
ATOM 877 C C . ASP A 1 111 ? 6.814 -8.392 16.367 1.00 59.50 111 ASP A C 1
ATOM 879 O O . ASP A 1 111 ? 7.467 -8.248 17.409 1.00 59.50 111 ASP A O 1
ATOM 883 N N . VAL A 1 112 ? 6.101 -7.366 15.894 1.00 62.44 112 VAL A N 1
ATOM 884 C CA . VAL A 1 112 ? 6.008 -6.067 16.557 1.00 62.44 112 VAL A CA 1
ATOM 885 C C . VAL A 1 112 ? 5.107 -6.218 17.782 1.00 62.44 112 VAL A C 1
ATOM 887 O O . VAL A 1 112 ? 3.881 -6.180 17.706 1.00 62.44 112 VAL A O 1
ATOM 890 N N . ALA A 1 113 ? 5.763 -6.357 18.934 1.00 50.28 113 ALA A N 1
ATOM 891 C CA . ALA A 1 113 ? 5.243 -6.722 20.255 1.00 50.28 113 ALA A CA 1
ATOM 892 C C . ALA A 1 113 ? 4.121 -5.846 20.861 1.00 50.28 113 ALA A C 1
ATOM 894 O O . ALA A 1 113 ? 3.777 -6.019 22.029 1.00 50.28 113 ALA A O 1
ATOM 895 N N . GLU A 1 114 ? 3.551 -4.892 20.127 1.00 66.56 114 GLU A N 1
ATOM 896 C CA . GLU A 1 114 ? 2.663 -3.873 20.699 1.00 66.56 114 GLU A CA 1
ATOM 897 C C . GLU A 1 114 ? 1.181 -4.023 20.330 1.00 66.56 114 GLU A C 1
ATOM 899 O O . GLU A 1 114 ? 0.383 -3.172 20.721 1.00 66.56 114 GLU A O 1
ATOM 904 N N . GLY A 1 115 ? 0.785 -5.067 19.588 1.00 73.50 115 GLY A N 1
ATOM 905 C CA . GLY A 1 115 ? -0.626 -5.293 19.229 1.00 73.50 115 GLY A CA 1
ATOM 906 C C . GLY A 1 115 ? -1.248 -4.120 18.459 1.00 73.50 115 GLY A C 1
ATOM 907 O O . GLY A 1 115 ? -2.447 -3.862 18.554 1.00 73.50 115 GLY A O 1
ATOM 908 N N . ARG A 1 116 ? -0.421 -3.353 17.735 1.00 85.06 116 ARG A N 1
ATOM 909 C CA . ARG A 1 116 ? -0.852 -2.181 16.968 1.00 85.06 116 ARG A CA 1
ATOM 910 C C . ARG A 1 116 ? -1.136 -2.562 15.525 1.00 85.06 116 ARG A C 1
ATOM 912 O O . ARG A 1 116 ? -0.402 -3.335 14.914 1.00 85.06 116 ARG A O 1
ATOM 919 N N . HIS A 1 117 ? -2.156 -1.928 14.960 1.00 89.38 117 HIS A N 1
ATOM 920 C CA . HIS A 1 117 ? -2.421 -1.965 13.527 1.00 89.38 117 HIS A CA 1
ATOM 921 C C . HIS A 1 117 ? -1.218 -1.493 12.706 1.00 89.38 117 HIS A C 1
ATOM 923 O O . HIS A 1 117 ? -0.395 -0.700 13.179 1.00 89.38 117 HIS A O 1
ATOM 929 N N . GLU A 1 118 ? -1.121 -1.997 11.481 1.00 91.81 118 GLU A N 1
ATOM 930 C CA . GLU A 1 118 ? -0.066 -1.638 10.547 1.00 91.81 118 GLU A CA 1
ATOM 931 C C . GLU A 1 118 ? -0.122 -0.146 10.199 1.00 91.81 118 GLU A C 1
ATOM 933 O O . GLU A 1 118 ? -1.185 0.478 10.166 1.00 91.81 118 GLU A O 1
ATOM 938 N N . GLY A 1 119 ? 1.050 0.445 9.970 1.00 91.50 119 GLY A N 1
ATOM 939 C CA . GLY A 1 119 ? 1.163 1.806 9.465 1.00 91.50 119 GLY A CA 1
ATOM 940 C C . GLY A 1 119 ? 1.142 1.840 7.940 1.00 91.50 119 GLY A C 1
ATOM 941 O O . GLY A 1 119 ? 1.617 0.923 7.277 1.00 91.50 119 GLY A O 1
ATOM 942 N N . GLU A 1 120 ? 0.675 2.953 7.381 1.00 93.62 120 GLU A N 1
ATOM 943 C CA . GLU A 1 120 ? 0.658 3.186 5.932 1.00 93.62 120 GLU A CA 1
ATOM 944 C C . GLU A 1 120 ? 2.033 3.000 5.282 1.00 93.62 120 GLU A C 1
ATOM 946 O O . GLU A 1 120 ? 2.135 2.399 4.221 1.00 93.62 120 GLU A O 1
ATOM 951 N N . LEU A 1 121 ? 3.100 3.421 5.967 1.00 94.25 121 LEU A N 1
ATOM 952 C CA . LEU A 1 121 ? 4.468 3.275 5.480 1.00 94.25 121 LEU A CA 1
ATOM 953 C C . LEU A 1 121 ? 4.874 1.807 5.275 1.00 94.25 121 LEU A C 1
ATOM 955 O O . LEU A 1 121 ? 5.532 1.480 4.293 1.00 94.25 121 LEU A O 1
ATOM 959 N N . THR A 1 122 ? 4.480 0.913 6.185 1.00 94.12 122 THR A N 1
ATOM 960 C CA . THR A 1 122 ? 4.795 -0.518 6.071 1.00 94.12 122 THR A CA 1
ATOM 961 C C . THR A 1 122 ? 4.068 -1.130 4.876 1.00 94.12 122 THR A C 1
ATOM 963 O O . THR A 1 122 ? 4.687 -1.821 4.065 1.00 94.12 122 THR A O 1
ATOM 966 N N . ALA A 1 123 ? 2.784 -0.799 4.708 1.00 95.25 123 ALA A N 1
ATOM 967 C CA . ALA A 1 123 ? 2.005 -1.224 3.550 1.00 95.25 123 ALA A CA 1
ATOM 968 C C . ALA A 1 123 ? 2.557 -0.638 2.236 1.00 95.25 123 ALA A C 1
ATOM 970 O O . ALA A 1 123 ? 2.645 -1.353 1.241 1.00 95.25 123 ALA A O 1
ATOM 971 N N . ALA A 1 124 ? 3.010 0.620 2.230 1.00 96.31 124 ALA A N 1
ATOM 972 C CA . ALA A 1 124 ? 3.635 1.254 1.070 1.00 96.31 124 ALA A CA 1
ATOM 973 C C . ALA A 1 124 ? 4.951 0.568 0.675 1.00 96.31 124 ALA A C 1
ATOM 975 O O . ALA A 1 124 ? 5.172 0.292 -0.500 1.00 96.31 124 ALA A O 1
ATOM 976 N N . LEU A 1 125 ? 5.805 0.220 1.643 1.00 96.12 125 LEU A N 1
ATOM 977 C CA . LEU A 1 125 ? 7.037 -0.531 1.384 1.00 96.12 125 LEU A CA 1
ATOM 978 C C . LEU A 1 125 ? 6.741 -1.911 0.779 1.00 96.12 125 LEU A C 1
ATOM 980 O O . LEU A 1 125 ? 7.402 -2.292 -0.186 1.00 96.12 125 LEU A O 1
ATOM 984 N N . ARG A 1 126 ? 5.728 -2.621 1.299 1.00 95.75 126 ARG A N 1
ATOM 985 C CA . ARG A 1 126 ? 5.271 -3.907 0.747 1.00 95.75 126 ARG A CA 1
ATOM 986 C C . ARG A 1 126 ? 4.690 -3.750 -0.660 1.00 95.75 126 ARG A C 1
ATOM 988 O O . ARG A 1 126 ? 4.962 -4.573 -1.529 1.00 95.75 126 ARG A O 1
ATOM 995 N N . LEU A 1 127 ? 3.937 -2.682 -0.913 1.00 96.19 127 LEU A N 1
ATOM 996 C CA . LEU A 1 127 ? 3.409 -2.364 -2.238 1.00 96.19 127 LEU A CA 1
ATOM 997 C C . LEU A 1 127 ? 4.534 -2.076 -3.244 1.00 96.19 127 LEU A C 1
ATOM 999 O O . LEU A 1 127 ? 4.475 -2.568 -4.366 1.00 96.19 127 LEU A O 1
ATOM 1003 N N . ILE A 1 128 ? 5.575 -1.335 -2.853 1.00 96.38 128 ILE A N 1
ATOM 1004 C CA . ILE A 1 128 ? 6.741 -1.066 -3.713 1.00 96.38 128 ILE A CA 1
ATOM 1005 C C . ILE A 1 128 ? 7.441 -2.374 -4.108 1.00 96.38 128 ILE A C 1
ATOM 1007 O O . ILE A 1 128 ? 7.784 -2.539 -5.278 1.00 96.38 128 ILE A O 1
ATOM 1011 N N . ASP A 1 129 ? 7.595 -3.316 -3.173 1.00 96.06 129 ASP A N 1
ATOM 1012 C CA . ASP A 1 129 ? 8.158 -4.643 -3.468 1.00 96.06 129 ASP A CA 1
ATOM 1013 C C . ASP A 1 129 ? 7.301 -5.382 -4.503 1.00 96.06 129 ASP A C 1
ATOM 1015 O O . ASP A 1 129 ? 7.805 -5.836 -5.531 1.00 96.06 129 ASP A O 1
ATOM 1019 N N . GLN A 1 130 ? 5.981 -5.406 -4.299 1.00 94.81 130 GLN A N 1
ATOM 1020 C CA . GLN A 1 130 ? 5.046 -6.040 -5.230 1.00 94.81 130 GLN A CA 1
ATOM 1021 C C . GLN A 1 130 ? 5.065 -5.412 -6.629 1.00 94.81 130 GLN A C 1
ATOM 1023 O O . GLN A 1 130 ? 4.935 -6.135 -7.621 1.00 94.81 130 GLN A O 1
ATOM 1028 N N . LEU A 1 131 ? 5.183 -4.083 -6.720 1.00 95.31 131 LEU A N 1
ATOM 1029 C CA . LEU A 1 131 ? 5.293 -3.369 -7.992 1.00 95.31 131 LEU A CA 1
ATOM 1030 C C . LEU A 1 131 ? 6.594 -3.731 -8.705 1.00 95.31 131 LEU A C 1
ATOM 1032 O O . LEU A 1 131 ? 6.570 -3.990 -9.908 1.00 95.31 131 LEU A O 1
ATOM 1036 N N . HIS A 1 132 ? 7.707 -3.787 -7.971 1.00 95.50 132 HIS A N 1
ATOM 1037 C CA . HIS A 1 132 ? 9.000 -4.152 -8.532 1.00 95.50 132 HIS A CA 1
ATOM 1038 C C . HIS A 1 132 ? 9.008 -5.584 -9.063 1.00 95.50 132 HIS A C 1
ATOM 1040 O O . HIS A 1 132 ? 9.409 -5.816 -10.202 1.00 95.50 132 HIS A O 1
ATOM 1046 N N . GLU A 1 133 ? 8.486 -6.532 -8.287 1.00 94.12 133 GLU A N 1
ATOM 1047 C CA . GLU A 1 133 ? 8.398 -7.938 -8.687 1.00 94.12 133 GLU A CA 1
ATOM 1048 C C . GLU A 1 133 ? 7.523 -8.146 -9.931 1.00 94.12 133 GLU A C 1
ATOM 1050 O O . GLU A 1 133 ? 7.870 -8.940 -10.806 1.00 94.12 133 GLU A O 1
ATOM 1055 N N . ARG A 1 134 ? 6.388 -7.440 -10.026 1.00 92.94 134 ARG A N 1
ATOM 1056 C CA . ARG A 1 134 ? 5.418 -7.631 -11.118 1.00 92.94 134 ARG A CA 1
ATOM 1057 C C . ARG A 1 134 ? 5.764 -6.845 -12.371 1.00 92.94 134 ARG A C 1
ATOM 1059 O O . ARG A 1 134 ? 5.619 -7.352 -13.480 1.00 92.94 134 ARG A O 1
ATOM 1066 N N . TYR A 1 135 ? 6.171 -5.595 -12.206 1.00 91.69 135 TYR A N 1
ATOM 1067 C CA . TYR A 1 135 ? 6.284 -4.650 -13.311 1.00 91.69 135 TYR A CA 1
ATOM 1068 C C . TYR A 1 135 ? 7.734 -4.275 -13.617 1.00 91.69 135 TYR A C 1
ATOM 1070 O O . TYR A 1 135 ? 8.017 -3.862 -14.742 1.00 91.69 135 TYR A O 1
ATOM 1078 N N . GLY A 1 136 ? 8.666 -4.471 -12.679 1.0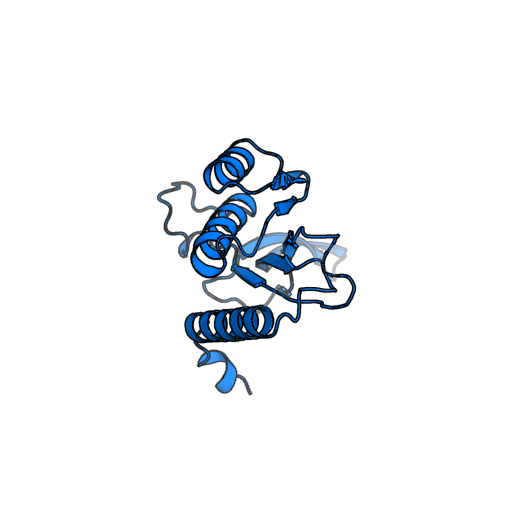0 84.69 136 GLY A N 1
ATOM 1079 C CA . GLY A 1 136 ? 10.093 -4.223 -12.874 1.00 84.69 136 GLY A CA 1
ATOM 1080 C C . GLY A 1 136 ? 10.362 -2.832 -13.446 1.00 84.69 136 GLY A C 1
ATOM 1081 O O . GLY A 1 136 ? 9.916 -1.827 -12.892 1.00 84.69 136 GLY A O 1
ATOM 1082 N N . GLY A 1 137 ? 11.058 -2.794 -14.586 1.00 84.81 137 GLY A N 1
ATOM 1083 C CA . GLY A 1 137 ? 11.390 -1.568 -15.324 1.00 84.81 137 GLY A CA 1
ATOM 1084 C C . GLY A 1 137 ? 10.245 -0.960 -16.143 1.00 84.81 137 GLY A C 1
ATOM 1085 O O . GLY A 1 137 ? 10.503 -0.120 -16.997 1.00 84.81 137 GLY A O 1
ATOM 1086 N N . LEU A 1 138 ? 8.993 -1.396 -15.954 1.00 88.88 138 LEU A N 1
ATOM 1087 C CA . LEU A 1 138 ? 7.833 -0.697 -16.519 1.00 88.88 138 LEU A CA 1
ATOM 1088 C C . LEU A 1 138 ? 7.625 0.665 -15.846 1.00 88.88 138 LEU A C 1
ATOM 1090 O O . LEU A 1 138 ? 7.145 1.586 -16.496 1.00 88.88 138 LEU A O 1
ATOM 1094 N N . ILE A 1 139 ? 7.936 0.770 -14.553 1.00 91.44 139 ILE A N 1
ATOM 1095 C CA . ILE A 1 139 ? 7.829 2.007 -13.780 1.00 91.44 139 ILE A CA 1
ATOM 1096 C C . ILE A 1 139 ? 9.224 2.614 -13.695 1.00 91.44 139 ILE A C 1
ATOM 1098 O O . ILE A 1 139 ? 10.168 1.925 -13.323 1.00 91.44 139 ILE A O 1
ATOM 1102 N N . ASP A 1 140 ? 9.357 3.897 -14.010 1.00 91.00 140 ASP A N 1
ATOM 1103 C CA . ASP A 1 140 ? 10.637 4.600 -13.896 1.00 91.00 140 ASP A CA 1
ATOM 1104 C C . ASP A 1 140 ? 10.749 5.343 -12.563 1.00 91.00 140 ASP A C 1
ATOM 1106 O O . ASP A 1 140 ? 11.841 5.503 -12.012 1.00 91.00 140 ASP A O 1
ATOM 1110 N N . ALA A 1 141 ? 9.620 5.817 -12.034 1.00 92.38 141 ALA A N 1
ATOM 1111 C CA . ALA A 1 141 ? 9.606 6.592 -10.808 1.00 92.38 141 ALA A CA 1
ATOM 1112 C C . ALA A 1 141 ? 8.269 6.555 -10.068 1.00 92.38 141 ALA A C 1
ATOM 1114 O O . ALA A 1 141 ? 7.213 6.278 -10.645 1.00 92.38 141 ALA A O 1
ATOM 1115 N N . LEU A 1 142 ? 8.334 6.878 -8.780 1.00 94.25 142 LEU A N 1
ATOM 1116 C CA . LEU A 1 142 ? 7.195 6.935 -7.879 1.00 94.25 142 LEU A CA 1
ATOM 1117 C C . LEU A 1 142 ? 6.982 8.366 -7.379 1.00 94.25 142 LEU A C 1
ATOM 1119 O O . LEU A 1 142 ? 7.919 9.004 -6.903 1.00 94.25 142 LEU A O 1
ATOM 1123 N N . ALA A 1 143 ? 5.750 8.855 -7.506 1.00 94.00 143 ALA A N 1
ATOM 1124 C CA . ALA A 1 143 ? 5.305 10.115 -6.921 1.00 94.00 143 ALA A CA 1
ATOM 1125 C C . ALA A 1 143 ? 4.651 9.824 -5.569 1.00 94.00 143 ALA A C 1
ATOM 1127 O O . ALA A 1 143 ? 3.720 9.015 -5.488 1.00 94.00 143 ALA A O 1
ATOM 1128 N N . LEU A 1 144 ? 5.165 10.451 -4.517 1.00 94.31 144 LEU A N 1
ATOM 1129 C CA . LEU A 1 144 ? 4.861 10.108 -3.134 1.00 94.31 144 LEU A CA 1
ATOM 1130 C C . LEU A 1 144 ? 4.513 11.363 -2.332 1.00 94.31 144 LEU A C 1
ATOM 1132 O O . LEU A 1 144 ? 4.968 12.466 -2.628 1.00 94.31 144 LEU A O 1
ATOM 1136 N N . ASP A 1 145 ? 3.701 11.206 -1.293 1.00 92.69 145 ASP A N 1
ATOM 1137 C CA . ASP A 1 145 ? 3.396 12.301 -0.379 1.00 92.69 145 ASP A CA 1
ATOM 1138 C C . ASP A 1 145 ? 4.527 12.537 0.651 1.00 92.69 145 ASP A C 1
ATOM 1140 O O . ASP A 1 145 ? 5.535 11.825 0.724 1.00 92.69 145 ASP A O 1
ATOM 1144 N N . GLY A 1 146 ? 4.348 13.551 1.502 1.00 92.81 146 GLY A N 1
ATOM 1145 C CA . GLY A 1 146 ? 5.330 13.893 2.533 1.00 92.81 146 GLY A CA 1
ATOM 1146 C C . GLY A 1 146 ? 5.528 12.811 3.603 1.00 92.81 146 GLY A C 1
ATOM 1147 O O . GLY A 1 146 ? 6.595 12.769 4.216 1.00 92.81 146 GLY A O 1
ATOM 1148 N N . LEU A 1 147 ? 4.549 11.927 3.831 1.00 92.75 147 LEU A N 1
ATOM 1149 C CA . LEU A 1 147 ? 4.685 10.819 4.781 1.00 92.75 147 LEU A CA 1
ATOM 1150 C C . LEU A 1 147 ? 5.725 9.798 4.300 1.00 92.75 147 LEU A C 1
ATOM 1152 O O . LEU A 1 147 ? 6.497 9.258 5.097 1.00 92.75 147 LEU A O 1
ATOM 1156 N N . ASN A 1 148 ? 5.771 9.570 2.991 1.00 91.88 148 ASN A N 1
ATOM 1157 C CA . ASN A 1 148 ? 6.689 8.639 2.347 1.00 91.88 148 ASN A CA 1
ATOM 1158 C C . ASN A 1 148 ? 8.102 9.214 2.137 1.00 91.88 148 ASN A C 1
ATOM 1160 O O . ASN A 1 148 ? 9.026 8.460 1.830 1.00 91.88 148 ASN A O 1
ATOM 1164 N N . ALA A 1 149 ? 8.316 10.512 2.372 1.00 92.25 149 ALA A N 1
ATOM 1165 C CA . ALA A 1 149 ? 9.621 11.173 2.289 1.00 92.25 149 ALA A CA 1
ATOM 1166 C C . ALA A 1 149 ? 10.547 10.825 3.480 1.00 92.25 149 ALA A C 1
ATOM 1168 O O . ALA A 1 149 ? 11.017 11.696 4.216 1.00 92.25 149 ALA A O 1
ATOM 1169 N N . CYS A 1 150 ? 10.821 9.535 3.692 1.00 94.44 150 CYS A N 1
ATOM 1170 C CA . CYS A 1 150 ? 11.638 9.034 4.796 1.00 94.44 150 CYS A CA 1
ATOM 1171 C C . CYS A 1 150 ? 12.709 8.023 4.352 1.00 94.44 150 CYS A C 1
ATOM 1173 O O . CYS A 1 150 ? 12.655 7.437 3.270 1.00 94.44 150 CYS A O 1
ATOM 1175 N N . GLY A 1 151 ? 13.697 7.801 5.227 1.00 95.88 151 GLY A N 1
ATOM 1176 C CA . GLY A 1 151 ? 14.866 6.956 4.956 1.00 95.88 151 GLY A CA 1
ATOM 1177 C C . GLY A 1 151 ? 14.549 5.556 4.404 1.00 95.88 151 GLY A C 1
ATOM 1178 O O . GLY A 1 151 ? 15.136 5.193 3.384 1.00 95.88 151 GLY A O 1
ATOM 1179 N N . PRO A 1 152 ? 13.634 4.774 5.015 1.00 95.25 152 PRO A N 1
ATOM 1180 C CA . PRO A 1 152 ? 13.285 3.439 4.524 1.00 95.25 152 PRO A CA 1
ATOM 1181 C C . PRO A 1 152 ? 12.773 3.426 3.080 1.00 95.25 152 PRO A C 1
ATOM 1183 O O . PRO A 1 152 ? 13.228 2.610 2.279 1.00 95.25 152 PRO A O 1
ATOM 1186 N N . VAL A 1 153 ? 11.880 4.356 2.730 1.00 95.88 153 VAL A N 1
ATOM 1187 C CA . VAL A 1 153 ? 11.320 4.453 1.374 1.00 95.88 153 VAL A CA 1
ATOM 1188 C C . VAL A 1 153 ? 12.399 4.873 0.388 1.00 95.88 153 VAL A C 1
ATOM 1190 O O . VAL A 1 153 ? 12.635 4.159 -0.580 1.00 95.88 153 VAL A O 1
ATOM 1193 N N . LEU A 1 154 ? 13.133 5.956 0.666 1.00 95.25 154 LEU A N 1
ATOM 1194 C CA . LEU A 1 154 ? 14.196 6.440 -0.225 1.00 95.25 154 LEU A CA 1
ATOM 1195 C C . LEU A 1 154 ? 15.287 5.384 -0.462 1.00 95.25 154 LEU A C 1
ATOM 1197 O O . LEU A 1 154 ? 15.782 5.232 -1.581 1.00 95.25 154 LEU A O 1
ATOM 1201 N N . THR A 1 155 ? 15.631 4.616 0.575 1.00 96.81 155 THR A N 1
ATOM 1202 C CA . THR A 1 155 ? 16.582 3.500 0.471 1.00 96.81 155 THR A CA 1
ATOM 1203 C C . THR A 1 155 ? 16.051 2.417 -0.463 1.00 96.81 155 THR A C 1
ATOM 1205 O O . THR A 1 155 ? 16.787 1.942 -1.326 1.00 96.81 155 THR A O 1
ATOM 1208 N N . LYS A 1 156 ? 14.769 2.053 -0.332 1.00 95.81 156 LYS A N 1
ATOM 1209 C CA . LYS A 1 156 ? 14.125 1.043 -1.179 1.00 95.81 156 LYS A CA 1
ATOM 1210 C C . LYS A 1 156 ? 14.029 1.495 -2.638 1.00 95.81 156 LYS A C 1
ATOM 1212 O O . LYS A 1 156 ? 14.402 0.732 -3.523 1.00 95.81 156 LYS A O 1
ATOM 1217 N N . LEU A 1 157 ? 13.629 2.745 -2.891 1.00 95.38 157 LEU A N 1
ATOM 1218 C CA . LEU A 1 157 ? 13.605 3.315 -4.245 1.00 95.38 157 LEU A CA 1
ATOM 1219 C C . LEU A 1 157 ? 14.990 3.266 -4.895 1.00 95.38 157 LEU A C 1
ATOM 1221 O O . LEU A 1 157 ? 15.129 2.802 -6.023 1.00 95.38 157 LEU A O 1
ATOM 1225 N N . THR A 1 158 ? 16.022 3.667 -4.146 1.00 95.69 158 THR A N 1
ATOM 1226 C CA . THR A 1 158 ? 17.414 3.629 -4.615 1.00 95.69 158 THR A CA 1
ATOM 1227 C C . THR A 1 158 ? 17.856 2.200 -4.933 1.00 95.69 158 THR A C 1
ATOM 1229 O O . THR A 1 158 ? 18.490 1.971 -5.961 1.00 95.69 158 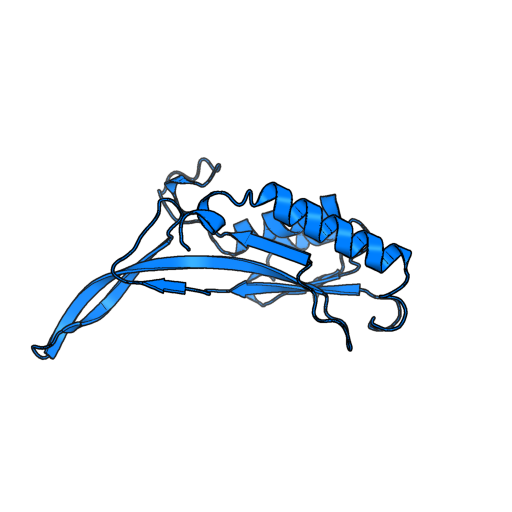THR A O 1
ATOM 1232 N N . ALA A 1 159 ? 17.504 1.230 -4.084 1.00 95.94 159 ALA A N 1
ATOM 1233 C CA . ALA A 1 159 ? 17.846 -0.176 -4.285 1.00 95.94 159 ALA A CA 1
ATOM 1234 C C . ALA A 1 159 ? 17.199 -0.773 -5.547 1.00 95.94 159 ALA A C 1
ATOM 1236 O O . ALA A 1 159 ? 17.821 -1.597 -6.214 1.00 95.94 159 ALA A O 1
ATOM 1237 N N . TYR A 1 160 ? 15.985 -0.340 -5.892 1.00 95.62 160 TYR A N 1
ATOM 1238 C CA . TYR A 1 160 ? 15.263 -0.789 -7.088 1.00 95.62 160 TYR A CA 1
ATOM 1239 C C . TYR A 1 160 ? 15.492 0.074 -8.330 1.00 95.62 160 TYR A C 1
ATOM 1241 O O . TYR A 1 160 ? 15.011 -0.273 -9.406 1.00 95.62 160 TYR A O 1
ATOM 1249 N N . GLY A 1 161 ? 16.264 1.156 -8.209 1.00 94.31 161 GLY A N 1
ATOM 1250 C CA . GLY A 1 161 ? 16.572 2.053 -9.321 1.00 94.31 161 GLY A CA 1
ATOM 1251 C C . GLY A 1 161 ? 15.409 2.958 -9.732 1.00 94.31 161 GLY A C 1
ATOM 1252 O O . GLY A 1 161 ? 15.411 3.458 -10.854 1.00 94.31 161 GLY A O 1
ATOM 1253 N N . TYR A 1 162 ? 14.435 3.179 -8.847 1.00 94.00 162 TYR A N 1
ATOM 1254 C CA . TYR A 1 162 ? 13.323 4.092 -9.096 1.00 94.00 162 TYR A CA 1
ATOM 1255 C C . TYR A 1 162 ? 13.693 5.538 -8.766 1.00 94.00 162 TYR A C 1
ATOM 1257 O O . TYR A 1 162 ? 14.343 5.820 -7.756 1.00 94.00 162 TYR A O 1
ATOM 1265 N N . GLY A 1 163 ? 13.212 6.470 -9.591 1.00 91.31 163 GLY A N 1
ATOM 1266 C CA . GLY A 1 163 ? 13.104 7.872 -9.195 1.00 91.31 163 GLY A CA 1
ATOM 1267 C C . GLY A 1 163 ? 12.051 8.053 -8.096 1.00 91.31 163 GLY A C 1
ATOM 1268 O O . GLY A 1 163 ? 11.076 7.305 -8.034 1.00 91.31 163 GLY A O 1
ATOM 1269 N N . GLY A 1 164 ? 12.239 9.049 -7.234 1.00 85.81 164 GLY A N 1
ATOM 1270 C CA . GLY A 1 164 ? 11.250 9.458 -6.236 1.00 85.81 164 GLY A CA 1
ATOM 1271 C C . GLY A 1 164 ? 11.010 10.959 -6.329 1.00 85.81 164 GLY A C 1
ATOM 1272 O O . GLY A 1 164 ? 11.986 11.715 -6.387 1.00 85.81 164 GLY A O 1
ATOM 1273 N N . PHE A 1 165 ? 9.743 11.370 -6.361 1.00 79.00 165 PHE A N 1
ATOM 1274 C CA . PHE A 1 165 ? 9.323 12.775 -6.365 1.00 79.00 165 PHE A CA 1
ATOM 1275 C C . PHE A 1 165 ? 8.296 13.045 -5.273 1.00 79.00 165 PHE A C 1
ATOM 1277 O O . PHE A 1 165 ? 7.457 12.142 -5.041 1.00 79.00 165 PHE A O 1
#